Protein AF-A0A2U3K037-F1 (afdb_monomer_lite)

InterPro domains:
  IPR045385 Protein of unknown function DUF6526 [PF20136] (6-90)

Organism: NCBI:txid2042962

Secondary structure (DSSP, 8-state):
--------GGG-----HHIIIIIHHHHHHHHHHHHHHHHHS-SHHHHHHHHHHHHHHHHHHHHHHHHHHHHHHHHHHHHHHHHHHHHHHHHT-

Structure (mmCIF, N/CA/C/O backbone):
data_AF-A0A2U3K037-F1
#
_entry.id   AF-A0A2U3K037-F1
#
loop_
_atom_site.group_PDB
_atom_site.id
_atom_site.type_symbol
_atom_site.label_atom_id
_atom_site.label_alt_id
_atom_site.label_comp_id
_atom_site.label_asym_id
_atom_site.label_entity_id
_atom_site.label_seq_id
_atom_site.pdbx_PDB_ins_code
_atom_site.Cartn_x
_atom_site.Cartn_y
_atom_site.Cartn_z
_atom_site.occupancy
_atom_site.B_iso_or_equiv
_atom_site.auth_seq_id
_atom_site.auth_comp_id
_atom_site.auth_asym_id
_atom_site.auth_atom_id
_atom_site.pdbx_PDB_model_num
ATOM 1 N N . MET A 1 1 ? -34.042 4.416 12.263 1.00 40.94 1 MET A N 1
ATOM 2 C CA . MET A 1 1 ? -32.919 3.555 12.697 1.00 40.94 1 MET A CA 1
ATOM 3 C C . MET A 1 1 ? -32.277 3.014 11.434 1.00 40.94 1 MET A C 1
ATOM 5 O O . MET A 1 1 ? -33.017 2.563 10.574 1.00 40.94 1 MET A O 1
ATOM 9 N N . ALA A 1 2 ? -30.966 3.177 11.245 1.00 44.78 2 ALA A N 1
ATOM 10 C CA . ALA A 1 2 ? -30.306 2.713 10.025 1.00 44.78 2 ALA A CA 1
ATOM 11 C C . ALA A 1 2 ? -30.310 1.180 10.005 1.00 44.78 2 ALA A C 1
ATOM 13 O O . ALA A 1 2 ? -29.691 0.563 10.873 1.00 44.78 2 ALA A O 1
ATOM 14 N N . ASP A 1 3 ? -31.018 0.602 9.039 1.00 51.91 3 ASP A N 1
ATOM 15 C CA . ASP A 1 3 ? -31.063 -0.833 8.775 1.00 51.91 3 ASP A CA 1
ATOM 16 C C . ASP A 1 3 ? -29.667 -1.289 8.325 1.00 51.91 3 ASP A C 1
ATOM 18 O O . ASP A 1 3 ? -29.288 -1.216 7.155 1.00 51.91 3 ASP A O 1
ATOM 22 N N . ARG A 1 4 ? -28.823 -1.662 9.290 1.00 57.84 4 ARG A N 1
ATOM 23 C CA . ARG A 1 4 ? -27.532 -2.286 9.009 1.00 57.84 4 ARG A CA 1
ATOM 24 C C . ARG A 1 4 ? -27.813 -3.755 8.775 1.00 57.84 4 ARG A C 1
ATOM 26 O O . ARG A 1 4 ? -28.026 -4.492 9.735 1.00 57.84 4 ARG A O 1
ATOM 33 N N . ALA A 1 5 ? -27.825 -4.157 7.507 1.00 64.69 5 ALA A N 1
ATOM 34 C CA . ALA A 1 5 ? -27.865 -5.561 7.129 1.00 64.69 5 ALA A CA 1
ATOM 35 C C . ALA A 1 5 ? -26.898 -6.365 8.017 1.00 64.69 5 ALA A C 1
ATOM 37 O O . ALA A 1 5 ? -25.746 -5.965 8.209 1.00 64.69 5 ALA A O 1
ATOM 38 N N . SER A 1 6 ? -27.396 -7.461 8.594 1.00 66.06 6 SER A N 1
ATOM 39 C CA . SER A 1 6 ? -26.625 -8.338 9.476 1.00 66.06 6 SER A CA 1
ATOM 40 C C . SER A 1 6 ? -25.311 -8.736 8.799 1.00 66.06 6 SER A C 1
ATOM 42 O O . SER A 1 6 ? -25.314 -9.298 7.701 1.00 66.06 6 SER A O 1
ATOM 44 N N . GLN A 1 7 ? -24.180 -8.406 9.428 1.00 63.75 7 GLN A N 1
ATOM 45 C CA . GLN A 1 7 ? -22.859 -8.765 8.925 1.00 63.75 7 GLN A CA 1
ATOM 46 C C . GLN A 1 7 ? -22.708 -10.290 8.999 1.00 63.75 7 GLN A C 1
ATOM 48 O O . GLN A 1 7 ? -22.482 -10.850 10.069 1.00 63.75 7 GLN A O 1
ATOM 53 N N . ASN A 1 8 ? -22.820 -10.966 7.860 1.00 73.31 8 ASN A N 1
ATOM 54 C CA . ASN A 1 8 ? -22.586 -12.400 7.737 1.00 73.31 8 ASN A CA 1
ATOM 55 C C . ASN A 1 8 ? -21.186 -12.677 7.159 1.00 73.31 8 ASN A C 1
ATOM 57 O O . ASN A 1 8 ? -20.522 -11.785 6.626 1.00 73.31 8 ASN A O 1
ATOM 61 N N . LEU A 1 9 ? -20.723 -13.924 7.273 1.00 61.41 9 LEU A N 1
ATOM 62 C CA . LEU A 1 9 ? -19.394 -14.347 6.812 1.00 61.41 9 LEU A CA 1
ATOM 63 C C . LEU A 1 9 ? -19.180 -14.077 5.308 1.00 61.41 9 LEU A C 1
ATOM 65 O O . LEU A 1 9 ? -18.063 -13.802 4.884 1.00 61.41 9 LEU A O 1
ATOM 69 N N . SER A 1 10 ? -20.261 -14.076 4.520 1.00 60.44 10 SER A N 1
ATOM 70 C CA . SER A 1 10 ? -20.247 -13.767 3.086 1.00 60.44 10 SER A CA 1
ATOM 71 C C . SER A 1 10 ? -20.063 -12.284 2.751 1.00 60.44 10 SER A C 1
ATOM 73 O O . SER A 1 10 ? -19.633 -11.981 1.645 1.00 60.44 10 SER A O 1
ATOM 75 N N . ASN A 1 11 ? -20.362 -11.361 3.673 1.00 64.62 11 ASN A N 1
ATOM 76 C CA . ASN A 1 11 ? -20.294 -9.913 3.429 1.00 64.62 11 ASN A CA 1
ATOM 77 C C . ASN A 1 11 ? -19.227 -9.213 4.295 1.00 64.62 11 ASN A C 1
ATOM 79 O O . ASN A 1 11 ? -19.237 -7.994 4.456 1.00 64.62 11 ASN A O 1
ATOM 83 N N . HIS A 1 12 ? -18.309 -9.990 4.884 1.00 63.34 12 HIS A N 1
ATOM 84 C CA . HIS A 1 12 ? -17.254 -9.484 5.767 1.00 63.34 12 HIS A CA 1
ATOM 85 C C . HIS A 1 12 ? -16.115 -8.780 5.005 1.00 63.34 12 HIS A C 1
ATOM 87 O O . HIS A 1 12 ? -15.382 -7.974 5.579 1.00 63.34 12 HIS A O 1
ATOM 93 N N . THR A 1 13 ? -15.965 -9.049 3.704 1.00 67.69 13 THR A N 1
ATOM 94 C CA . THR A 1 13 ? -14.891 -8.478 2.886 1.00 67.69 13 THR A CA 1
ATOM 95 C C . THR A 1 13 ? -15.148 -7.002 2.605 1.00 67.69 13 THR A C 1
ATOM 97 O O . THR A 1 13 ? -15.865 -6.626 1.679 1.00 67.69 13 THR A O 1
ATOM 100 N N . ARG A 1 14 ? -14.527 -6.136 3.406 1.00 71.00 14 ARG A N 1
ATOM 101 C CA . ARG A 1 14 ? -14.578 -4.689 3.205 1.00 71.00 14 ARG A CA 1
ATOM 102 C C . ARG A 1 14 ? -13.570 -4.269 2.138 1.00 71.00 14 ARG A C 1
ATOM 104 O O . ARG A 1 14 ? -12.387 -4.085 2.426 1.00 71.00 14 ARG A O 1
ATOM 111 N N . LEU A 1 15 ? -14.049 -4.103 0.908 1.00 78.88 15 LEU A N 1
ATOM 112 C CA . LEU A 1 15 ? -13.256 -3.516 -0.167 1.00 78.88 15 LEU A CA 1
ATOM 113 C C . LEU A 1 15 ? -13.113 -2.009 0.065 1.00 78.88 15 LEU A C 1
ATOM 115 O O . LEU A 1 15 ? -14.093 -1.290 0.232 1.00 78.88 15 LEU A O 1
ATOM 119 N N . ASP A 1 16 ? -11.869 -1.547 0.086 1.00 81.56 16 ASP A N 1
ATOM 120 C CA . ASP A 1 16 ? -11.491 -0.134 0.155 1.00 81.56 16 ASP A CA 1
ATOM 121 C C . ASP A 1 16 ? -11.255 0.367 -1.281 1.00 81.56 16 ASP A C 1
ATOM 123 O O . ASP A 1 16 ? -10.244 -0.036 -1.871 1.00 81.56 16 ASP A O 1
ATOM 127 N N . PRO A 1 17 ? -12.176 1.143 -1.893 1.00 84.56 17 PRO A N 1
ATOM 128 C CA . PRO A 1 17 ? -12.155 1.361 -3.336 1.00 84.56 17 PRO A CA 1
ATOM 129 C C . PRO A 1 17 ? -10.890 2.056 -3.866 1.00 84.56 17 PRO A C 1
ATOM 131 O O . PRO A 1 17 ? -10.303 1.530 -4.814 1.00 84.56 17 PRO A O 1
ATOM 134 N N . PRO A 1 18 ? -10.389 3.153 -3.255 1.00 87.44 18 PRO A N 1
ATOM 135 C CA . PRO A 1 18 ? -9.116 3.759 -3.654 1.00 87.44 18 PRO A CA 1
ATOM 136 C C . PRO A 1 18 ? -7.936 2.786 -3.584 1.00 87.44 18 PRO A C 1
ATOM 138 O O . PRO A 1 18 ? -7.044 2.806 -4.430 1.00 87.44 18 PRO A O 1
ATOM 141 N N . PHE A 1 19 ? -7.922 1.896 -2.593 1.00 86.81 19 PHE A N 1
ATOM 142 C CA . PHE A 1 19 ? -6.843 0.928 -2.457 1.00 86.81 19 PHE A CA 1
ATOM 143 C C . PHE A 1 19 ? -6.926 -0.182 -3.511 1.00 86.81 19 PHE A C 1
ATOM 145 O O . PHE A 1 19 ? -5.951 -0.446 -4.212 1.00 86.81 19 PHE A O 1
ATOM 152 N N . HIS A 1 20 ? -8.090 -0.822 -3.637 1.00 87.81 20 HIS A N 1
ATOM 153 C CA . HIS A 1 20 ? -8.244 -2.037 -4.439 1.00 87.81 20 HIS A CA 1
ATOM 154 C C . HIS A 1 20 ? -8.403 -1.759 -5.931 1.00 87.81 20 HIS A C 1
ATOM 156 O O . HIS A 1 20 ? -7.924 -2.551 -6.737 1.00 87.81 20 HIS A O 1
ATOM 162 N N . PHE A 1 21 ? -9.036 -0.647 -6.305 1.00 90.25 21 PHE A N 1
ATOM 163 C CA . PHE A 1 21 ? -9.326 -0.333 -7.706 1.00 90.25 21 PHE A CA 1
ATOM 164 C C . PHE A 1 21 ? -8.394 0.719 -8.308 1.00 90.25 21 PHE A C 1
ATOM 166 O O . PHE A 1 21 ? -8.459 0.956 -9.510 1.00 90.25 21 PHE A O 1
ATOM 173 N N . PHE A 1 22 ? -7.506 1.325 -7.513 1.00 93.06 22 PHE A N 1
ATOM 174 C CA . PHE A 1 22 ? -6.536 2.297 -8.021 1.00 93.06 22 PHE A CA 1
ATOM 175 C C . PHE A 1 22 ? -5.103 1.974 -7.594 1.00 93.06 22 PHE A C 1
ATOM 177 O O . PHE A 1 22 ? -4.284 1.636 -8.446 1.00 93.06 22 PHE A O 1
ATOM 184 N N . ILE A 1 23 ? -4.796 1.996 -6.292 1.00 92.69 23 ILE A N 1
ATOM 185 C CA . ILE A 1 23 ? -3.416 1.809 -5.808 1.00 92.69 23 ILE A CA 1
ATOM 186 C C . ILE A 1 23 ? -2.868 0.434 -6.219 1.00 92.69 23 ILE A C 1
ATOM 188 O O . ILE A 1 23 ? -1.813 0.361 -6.846 1.00 92.69 23 ILE A O 1
ATOM 192 N N . LEU A 1 24 ? -3.583 -0.654 -5.916 1.00 91.69 24 LEU A N 1
ATOM 193 C CA . LEU A 1 24 ? -3.130 -2.008 -6.252 1.00 91.69 24 LEU A CA 1
ATOM 194 C C . LEU A 1 24 ? -2.903 -2.206 -7.768 1.00 91.69 24 LEU A C 1
ATOM 196 O O . LEU A 1 24 ? -1.805 -2.635 -8.132 1.00 91.69 24 LEU A O 1
ATOM 200 N N . PRO A 1 25 ? -3.855 -1.860 -8.662 1.00 94.50 25 PRO A N 1
ATOM 201 C CA . PRO A 1 25 ? -3.642 -1.952 -10.106 1.00 94.50 25 PRO A CA 1
ATOM 202 C C . PRO A 1 25 ? -2.461 -1.122 -10.611 1.00 94.50 25 PRO A C 1
ATOM 204 O O . PRO A 1 25 ? -1.662 -1.620 -11.402 1.00 94.50 25 PRO A O 1
ATOM 207 N N . VAL A 1 26 ? -2.303 0.120 -10.139 1.00 96.44 26 VAL A N 1
ATOM 208 C CA . VAL A 1 26 ? -1.198 0.997 -10.562 1.00 96.44 26 VAL A CA 1
ATOM 209 C C . VAL A 1 26 ? 0.154 0.396 -10.184 1.00 96.44 26 VAL A C 1
ATOM 211 O O . VAL A 1 26 ? 1.067 0.367 -11.013 1.00 96.44 26 VAL A O 1
ATOM 214 N N . PHE A 1 27 ? 0.288 -0.132 -8.965 1.00 95.31 27 PHE A N 1
ATOM 215 C CA . PHE A 1 27 ? 1.517 -0.798 -8.532 1.00 95.31 27 PHE A CA 1
ATOM 216 C C . PHE A 1 27 ? 1.787 -2.089 -9.312 1.00 95.31 27 PHE A C 1
ATOM 218 O O . PHE A 1 27 ? 2.934 -2.338 -9.684 1.00 95.31 27 PHE A O 1
ATOM 225 N N . ALA A 1 28 ? 0.751 -2.873 -9.620 1.00 95.12 28 ALA A N 1
ATOM 226 C CA . ALA A 1 28 ? 0.884 -4.082 -10.430 1.00 95.12 28 ALA A CA 1
ATOM 227 C C . ALA A 1 28 ? 1.366 -3.768 -11.856 1.00 95.12 28 ALA A C 1
ATOM 229 O O . ALA A 1 28 ? 2.337 -4.361 -12.325 1.00 95.12 28 ALA A O 1
ATOM 230 N N . ILE A 1 29 ? 0.748 -2.788 -12.523 1.00 97.38 29 ILE A N 1
ATOM 231 C CA . ILE A 1 29 ? 1.163 -2.336 -13.860 1.00 97.38 29 ILE A CA 1
ATOM 232 C C . ILE A 1 29 ? 2.601 -1.823 -13.820 1.00 97.38 29 ILE A C 1
ATOM 234 O O . ILE A 1 29 ? 3.420 -2.180 -14.663 1.00 97.38 29 ILE A O 1
ATOM 238 N N . SER A 1 30 ? 2.930 -1.015 -12.818 1.00 97.00 30 SER A N 1
ATOM 239 C CA . SER A 1 30 ? 4.257 -0.420 -12.705 1.00 97.00 30 SER A CA 1
ATOM 240 C C . SER A 1 30 ? 5.347 -1.473 -12.449 1.00 97.00 30 SER A C 1
ATOM 242 O O . SER A 1 30 ? 6.440 -1.344 -12.992 1.00 97.00 30 SER A O 1
ATOM 244 N N . LEU A 1 31 ? 5.053 -2.555 -11.714 1.00 95.75 31 LEU A N 1
ATOM 245 C CA . LEU A 1 31 ? 5.956 -3.706 -11.582 1.00 95.75 31 LEU A CA 1
ATOM 246 C C . LEU A 1 31 ? 6.198 -4.405 -12.930 1.00 95.75 31 LEU A C 1
ATOM 248 O O . LEU A 1 31 ? 7.330 -4.751 -13.256 1.00 95.75 31 LEU A O 1
ATOM 252 N N . ILE A 1 32 ? 5.153 -4.582 -13.744 1.00 97.19 32 ILE A N 1
ATOM 253 C CA . ILE A 1 32 ? 5.297 -5.152 -15.092 1.00 97.19 32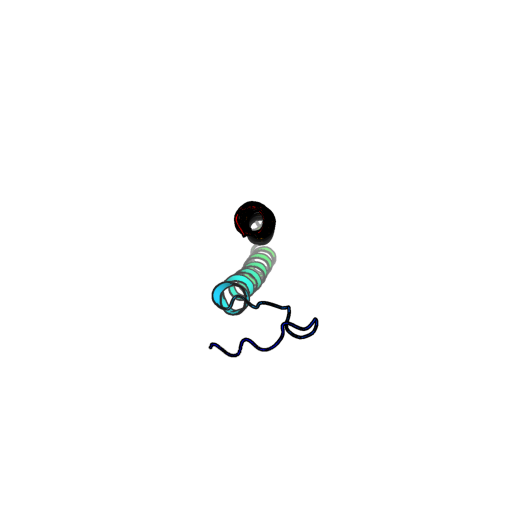 ILE A CA 1
ATOM 254 C C . ILE A 1 32 ? 6.180 -4.241 -15.956 1.00 97.19 32 ILE A C 1
ATOM 256 O O . ILE A 1 32 ? 7.088 -4.721 -16.633 1.00 97.19 32 ILE A O 1
ATOM 260 N N . VAL A 1 33 ? 5.961 -2.924 -15.903 1.00 97.12 33 VAL A N 1
ATOM 261 C CA . VAL A 1 33 ? 6.750 -1.943 -16.661 1.00 97.12 33 VAL A CA 1
ATOM 262 C C . VAL A 1 33 ? 8.227 -1.976 -16.263 1.00 97.12 33 VAL A C 1
ATOM 264 O O . VAL A 1 33 ? 9.081 -1.969 -17.151 1.00 97.12 33 VAL A O 1
ATOM 267 N N . THR A 1 34 ? 8.558 -2.054 -14.969 1.00 96.38 34 THR A N 1
ATOM 268 C CA . THR A 1 34 ? 9.964 -2.117 -14.526 1.00 96.38 34 THR A CA 1
ATOM 269 C C . THR A 1 34 ? 10.643 -3.419 -14.948 1.00 96.38 34 THR A C 1
ATOM 271 O O . THR A 1 34 ? 11.796 -3.383 -15.379 1.00 96.38 34 THR A O 1
ATOM 274 N N . ILE A 1 35 ? 9.929 -4.550 -14.933 1.00 95.75 35 ILE A N 1
ATOM 275 C CA . ILE A 1 35 ? 10.439 -5.833 -15.447 1.00 95.75 35 ILE A CA 1
ATOM 276 C C . ILE A 1 35 ? 10.689 -5.755 -16.958 1.00 95.75 35 ILE A C 1
ATOM 278 O O . ILE A 1 35 ? 11.772 -6.108 -17.426 1.00 95.75 35 ILE A O 1
ATOM 282 N N . VAL A 1 36 ? 9.726 -5.250 -17.735 1.00 96.94 36 VAL A N 1
ATOM 283 C CA . VAL A 1 36 ? 9.889 -5.069 -19.188 1.00 96.94 36 VAL A CA 1
ATOM 284 C C . VAL A 1 36 ? 11.059 -4.131 -19.489 1.00 96.94 36 VAL A C 1
ATOM 286 O O . VAL A 1 36 ? 11.822 -4.377 -20.424 1.00 96.94 36 VAL A O 1
ATOM 289 N N . HIS A 1 37 ? 11.232 -3.073 -18.695 1.00 96.06 37 HIS A N 1
ATOM 290 C CA . HIS A 1 37 ? 12.351 -2.148 -18.831 1.00 96.06 37 HIS A CA 1
ATOM 291 C C . HIS A 1 37 ? 13.700 -2.833 -18.577 1.00 96.06 37 HIS A C 1
ATOM 293 O O . HIS A 1 37 ? 14.619 -2.654 -19.374 1.00 96.06 37 HIS A O 1
ATOM 299 N N . LEU A 1 38 ? 13.800 -3.670 -17.539 1.00 95.75 38 LEU A N 1
ATOM 300 C CA . LEU A 1 38 ? 14.991 -4.470 -17.250 1.00 95.75 38 LEU A CA 1
ATOM 301 C C . LEU A 1 38 ? 15.335 -5.432 -18.394 1.00 95.75 38 LEU A C 1
ATOM 303 O O . LEU A 1 38 ? 16.492 -5.501 -18.797 1.00 95.75 38 LEU A O 1
ATOM 307 N N . VAL A 1 39 ? 14.342 -6.126 -18.956 1.00 96.44 39 VAL A N 1
ATOM 308 C CA . VAL A 1 39 ? 14.562 -7.067 -20.070 1.00 96.44 39 VAL A CA 1
ATOM 309 C C . VAL A 1 39 ? 14.991 -6.339 -21.347 1.00 96.44 39 VAL A C 1
ATOM 311 O O . VAL A 1 39 ? 15.882 -6.801 -22.052 1.00 96.44 39 VAL A O 1
ATOM 314 N N . ARG A 1 40 ? 14.381 -5.187 -21.659 1.00 96.12 40 ARG A N 1
ATOM 315 C CA . ARG A 1 40 ? 14.704 -4.417 -22.874 1.00 96.12 40 ARG A CA 1
ATOM 316 C C . ARG A 1 40 ? 16.011 -3.635 -22.768 1.00 96.12 40 ARG A C 1
ATOM 318 O O . ARG A 1 40 ? 16.639 -3.374 -23.790 1.00 96.12 40 ARG A O 1
ATOM 325 N N . ARG A 1 41 ? 16.380 -3.192 -21.566 1.00 93.12 41 ARG A N 1
ATOM 326 C CA . ARG A 1 41 ? 17.591 -2.410 -21.286 1.00 93.12 41 ARG A CA 1
ATOM 327 C C . ARG A 1 41 ? 18.222 -2.902 -19.981 1.00 93.12 41 ARG A C 1
ATOM 329 O O . ARG A 1 41 ? 18.024 -2.281 -18.929 1.00 93.12 41 ARG A O 1
ATOM 336 N N . PRO A 1 42 ? 18.965 -4.020 -20.030 1.00 92.25 42 PRO A N 1
ATOM 337 C CA . PRO A 1 42 ? 19.613 -4.551 -18.845 1.00 92.25 42 PRO A CA 1
ATOM 338 C C . PRO A 1 42 ? 20.676 -3.571 -18.346 1.00 92.25 42 PRO A C 1
ATOM 340 O O . PRO A 1 42 ? 21.512 -3.085 -19.105 1.00 92.25 42 PRO A O 1
ATOM 343 N N . GLY A 1 43 ? 20.622 -3.263 -17.055 1.00 95.94 43 GLY A N 1
ATOM 344 C CA . GLY A 1 43 ? 21.555 -2.362 -16.399 1.00 95.94 43 GLY A CA 1
ATOM 345 C C . GLY A 1 43 ? 21.308 -2.306 -14.897 1.00 95.94 43 GLY A C 1
ATOM 346 O O . GLY A 1 43 ? 20.247 -2.694 -14.408 1.00 95.94 43 GLY A O 1
ATOM 347 N N . LEU A 1 44 ? 22.286 -1.794 -14.150 1.00 95.56 44 LEU A N 1
ATOM 348 C CA . LEU A 1 44 ? 22.177 -1.685 -12.691 1.00 95.56 44 LEU A CA 1
ATOM 349 C C . LEU A 1 44 ? 20.973 -0.834 -12.269 1.00 95.56 44 LEU A C 1
ATOM 351 O O . LEU A 1 44 ? 20.266 -1.185 -11.329 1.00 95.56 44 LEU A O 1
ATOM 355 N N . HIS A 1 45 ? 20.698 0.249 -13.000 1.00 94.88 45 HIS A N 1
ATOM 356 C CA . HIS A 1 45 ? 19.552 1.111 -12.728 1.00 94.88 45 HIS A CA 1
ATOM 357 C C . HIS A 1 45 ? 18.213 0.385 -12.925 1.00 94.88 45 HIS A C 1
ATOM 359 O O . HIS A 1 45 ? 17.349 0.447 -12.054 1.00 94.88 45 HIS A O 1
ATOM 365 N N . SER A 1 46 ? 18.040 -0.342 -14.034 1.00 94.31 46 SER A N 1
ATOM 366 C CA . SER A 1 46 ? 16.794 -1.062 -14.307 1.00 94.31 46 SER A CA 1
ATOM 367 C C . SER A 1 46 ? 16.583 -2.233 -13.344 1.00 94.31 46 SER A C 1
ATOM 369 O O . SER A 1 46 ? 15.456 -2.470 -12.914 1.00 94.31 46 SER A O 1
ATOM 371 N N . ALA A 1 47 ? 17.659 -2.897 -12.913 1.00 94.81 47 ALA A N 1
ATOM 372 C CA . ALA A 1 47 ? 17.594 -3.919 -11.870 1.00 94.81 47 ALA A CA 1
ATOM 373 C C . ALA A 1 47 ? 17.188 -3.311 -10.517 1.00 94.81 47 ALA A C 1
ATOM 375 O O . ALA A 1 47 ? 16.321 -3.847 -9.824 1.00 94.81 47 ALA A O 1
ATOM 376 N N . TRP A 1 48 ? 17.753 -2.151 -10.170 1.00 97.00 48 TRP A N 1
ATOM 377 C CA . TRP A 1 48 ? 17.407 -1.432 -8.947 1.00 97.00 48 TRP A CA 1
ATOM 378 C C . TRP A 1 48 ? 15.943 -0.982 -8.919 1.00 97.00 48 TRP A C 1
ATOM 380 O O . TRP A 1 48 ? 15.297 -1.088 -7.879 1.00 97.00 48 TRP A O 1
ATOM 390 N N . LEU A 1 49 ? 15.381 -0.550 -10.054 1.00 95.94 49 LEU A N 1
ATOM 391 C CA . LEU A 1 49 ? 13.959 -0.196 -10.153 1.00 95.94 49 LEU A CA 1
ATOM 392 C C . LEU A 1 49 ? 13.035 -1.371 -9.809 1.00 95.94 49 LEU A C 1
ATOM 394 O O . LEU A 1 49 ? 12.016 -1.172 -9.149 1.00 95.94 49 LEU A O 1
ATOM 398 N N . VAL A 1 50 ? 13.385 -2.595 -10.213 1.00 95.62 50 VAL A N 1
ATOM 399 C CA . VAL A 1 50 ? 12.610 -3.795 -9.858 1.00 95.62 50 VAL A CA 1
ATOM 400 C C . VAL A 1 50 ? 12.689 -4.061 -8.354 1.00 95.62 50 VAL A C 1
ATOM 402 O O . VAL A 1 50 ? 11.654 -4.247 -7.716 1.00 95.62 50 VAL A O 1
ATOM 405 N N . VAL A 1 51 ? 13.890 -4.012 -7.767 1.00 97.06 51 VAL A N 1
ATOM 406 C CA . VAL A 1 51 ? 14.089 -4.192 -6.315 1.00 97.06 51 VAL A CA 1
ATOM 407 C C . VAL A 1 51 ? 13.310 -3.146 -5.518 1.00 97.06 51 VAL A C 1
ATOM 409 O O . VAL A 1 51 ? 12.578 -3.490 -4.588 1.00 97.06 51 VAL A O 1
ATOM 412 N N . PHE A 1 52 ? 13.419 -1.878 -5.914 1.00 97.31 52 PHE A N 1
ATOM 413 C CA . PHE A 1 52 ? 12.669 -0.782 -5.313 1.00 97.31 52 PHE A CA 1
ATOM 414 C C . PHE A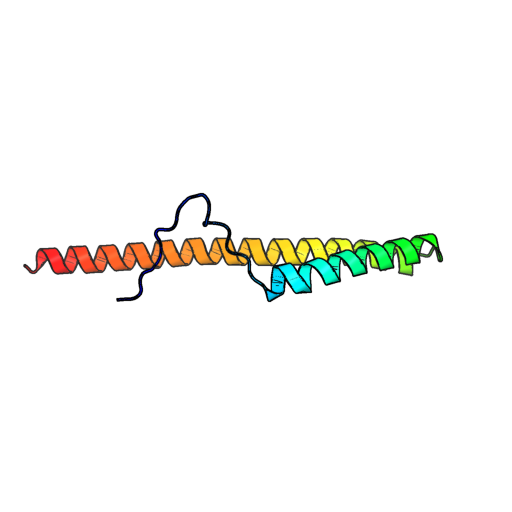 1 52 ? 11.163 -1.036 -5.388 1.00 97.31 52 PHE A C 1
ATOM 416 O O . PHE A 1 52 ? 10.457 -0.848 -4.398 1.00 97.31 52 PHE A O 1
ATOM 423 N N . MET A 1 53 ? 10.666 -1.521 -6.528 1.00 96.88 53 MET A N 1
ATOM 424 C CA . MET A 1 53 ? 9.237 -1.748 -6.693 1.00 96.88 53 MET A CA 1
ATOM 425 C C . MET A 1 53 ? 8.713 -2.917 -5.856 1.00 96.88 53 MET A C 1
ATOM 427 O O . MET A 1 53 ? 7.632 -2.825 -5.274 1.00 96.88 53 MET A O 1
ATOM 431 N N . VAL A 1 54 ? 9.503 -3.981 -5.708 1.00 95.62 54 VAL A N 1
ATOM 432 C CA . VAL A 1 54 ? 9.198 -5.077 -4.776 1.00 95.62 54 VAL A CA 1
ATOM 433 C C . VAL A 1 54 ? 9.146 -4.564 -3.334 1.00 95.62 54 VAL A C 1
ATOM 435 O O . VAL A 1 54 ? 8.202 -4.874 -2.603 1.00 95.62 54 VAL A O 1
ATOM 438 N N . ALA A 1 55 ? 10.111 -3.732 -2.927 1.00 97.31 55 A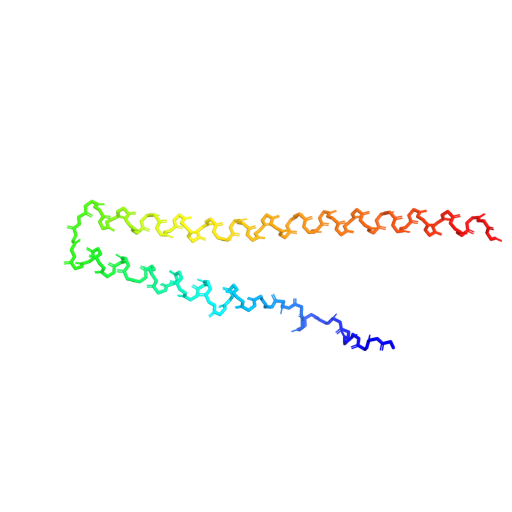LA A N 1
ATOM 439 C CA . ALA A 1 55 ? 10.120 -3.123 -1.599 1.00 97.31 55 ALA A CA 1
ATOM 440 C C . ALA A 1 55 ? 8.901 -2.210 -1.373 1.00 97.31 55 ALA A C 1
ATOM 442 O O . ALA A 1 55 ? 8.282 -2.261 -0.309 1.00 97.31 55 ALA A O 1
ATOM 443 N N . ALA A 1 56 ? 8.510 -1.423 -2.379 1.00 96.19 56 ALA A N 1
ATOM 444 C CA . ALA A 1 56 ? 7.340 -0.554 -2.309 1.00 96.19 56 ALA A CA 1
ATOM 445 C C . ALA A 1 56 ? 6.036 -1.356 -2.154 1.00 96.19 56 ALA A C 1
ATOM 447 O O . ALA A 1 56 ? 5.213 -1.036 -1.295 1.00 96.19 56 ALA A O 1
ATOM 448 N N . ILE A 1 57 ? 5.873 -2.450 -2.906 1.00 94.19 57 ILE A N 1
ATOM 449 C CA . ILE A 1 57 ? 4.727 -3.360 -2.761 1.00 94.19 57 ILE A CA 1
ATOM 450 C C . ILE A 1 57 ? 4.690 -3.957 -1.349 1.00 94.19 57 ILE A C 1
ATOM 452 O O . ILE A 1 57 ? 3.650 -3.917 -0.687 1.00 94.19 57 ILE A O 1
ATOM 456 N N . ALA A 1 58 ? 5.822 -4.454 -0.843 1.00 95.44 58 ALA A N 1
ATOM 457 C CA . ALA A 1 58 ? 5.906 -4.982 0.517 1.00 95.44 58 ALA A CA 1
ATOM 458 C C . ALA A 1 58 ? 5.521 -3.925 1.572 1.00 95.44 58 ALA A C 1
ATOM 460 O O . ALA A 1 58 ? 4.782 -4.228 2.513 1.00 95.44 58 ALA A O 1
ATOM 461 N N . ALA A 1 59 ? 5.962 -2.676 1.397 1.00 95.31 59 ALA A N 1
ATOM 462 C CA . ALA A 1 59 ? 5.617 -1.569 2.285 1.00 95.31 59 ALA A CA 1
ATOM 463 C C . ALA A 1 59 ? 4.104 -1.297 2.311 1.00 95.31 59 ALA A C 1
ATOM 465 O O . ALA A 1 59 ? 3.531 -1.167 3.394 1.00 95.31 59 ALA A O 1
ATOM 466 N N . ILE A 1 60 ? 3.435 -1.292 1.152 1.00 92.12 60 ILE A N 1
ATOM 467 C CA . ILE A 1 60 ? 1.980 -1.091 1.049 1.00 92.12 60 ILE A CA 1
ATOM 468 C C . ILE A 1 60 ? 1.218 -2.134 1.872 1.00 92.12 60 ILE A C 1
ATOM 470 O O . ILE A 1 60 ? 0.346 -1.784 2.674 1.00 92.12 60 ILE A O 1
ATOM 474 N N . PHE A 1 61 ? 1.574 -3.413 1.734 1.00 90.88 61 PHE A N 1
ATOM 475 C CA . PHE A 1 61 ? 0.944 -4.478 2.515 1.00 90.88 61 PHE A CA 1
ATOM 476 C C . PHE A 1 61 ? 1.226 -4.337 4.015 1.00 90.88 61 PHE A C 1
ATOM 478 O O . PHE A 1 61 ? 0.317 -4.473 4.837 1.00 90.88 61 PHE A O 1
ATOM 485 N N . LYS A 1 62 ? 2.465 -4.008 4.396 1.00 93.25 62 LYS A N 1
ATOM 486 C CA . LYS A 1 62 ? 2.847 -3.816 5.803 1.00 93.25 62 LYS A CA 1
ATOM 487 C C . LYS A 1 62 ? 2.092 -2.663 6.461 1.00 93.25 62 LYS A C 1
ATOM 489 O O . LYS A 1 62 ? 1.622 -2.832 7.585 1.00 93.25 62 LYS A O 1
ATOM 494 N N . ILE A 1 63 ? 1.922 -1.538 5.766 1.00 92.50 63 ILE A N 1
ATOM 495 C CA . ILE A 1 63 ? 1.153 -0.386 6.258 1.00 92.50 63 ILE A CA 1
ATOM 496 C C . ILE A 1 63 ? -0.294 -0.797 6.552 1.00 92.50 63 ILE A C 1
ATOM 498 O O . ILE A 1 63 ? -0.816 -0.489 7.624 1.00 92.50 63 ILE A O 1
ATOM 502 N N . ARG A 1 64 ? -0.929 -1.562 5.653 1.00 89.25 64 ARG A N 1
ATOM 503 C CA . ARG A 1 64 ? -2.297 -2.065 5.865 1.00 89.25 64 ARG A CA 1
ATOM 504 C C . ARG A 1 64 ? -2.391 -3.000 7.068 1.00 89.25 64 ARG A C 1
ATOM 506 O O . ARG A 1 64 ? -3.287 -2.836 7.890 1.00 89.25 64 ARG A O 1
ATOM 513 N N . LEU A 1 65 ? -1.450 -3.932 7.218 1.00 90.50 65 LEU A N 1
ATOM 514 C CA . LEU A 1 65 ? -1.414 -4.841 8.370 1.00 90.50 65 LEU A CA 1
ATOM 515 C C . LEU A 1 65 ? -1.243 -4.093 9.698 1.00 90.50 65 LEU A C 1
ATOM 517 O O . LEU A 1 65 ? -1.847 -4.465 10.704 1.00 90.50 65 LEU A O 1
ATOM 521 N N . TYR A 1 66 ? -0.433 -3.034 9.719 1.00 92.00 66 TYR A N 1
ATOM 522 C CA . TYR A 1 66 ? -0.261 -2.205 10.910 1.00 92.00 66 TYR A CA 1
ATOM 523 C C . TYR A 1 66 ? -1.525 -1.415 11.244 1.00 92.00 66 TYR A C 1
ATOM 525 O O . TYR A 1 66 ? -1.925 -1.402 12.407 1.00 92.00 66 TYR A O 1
ATOM 533 N N . ALA A 1 67 ? -2.192 -0.839 10.240 1.00 90.06 67 ALA A N 1
ATOM 534 C CA . ALA A 1 67 ? -3.465 -0.153 10.432 1.00 90.06 67 ALA A CA 1
ATOM 535 C C . ALA A 1 67 ? -4.537 -1.093 11.009 1.00 90.06 67 ALA A C 1
ATOM 537 O O . ALA A 1 67 ? -5.184 -0.736 11.989 1.00 90.06 67 ALA A O 1
ATOM 538 N N . LEU A 1 68 ? -4.667 -2.313 10.472 1.00 89.06 68 LEU A N 1
ATOM 539 C CA . LEU A 1 68 ? -5.605 -3.322 10.985 1.00 89.06 68 LEU A CA 1
ATOM 540 C C . LEU A 1 68 ? -5.297 -3.698 12.441 1.00 89.06 68 LEU A C 1
ATOM 542 O O . LEU A 1 68 ? -6.175 -3.655 13.295 1.00 89.06 68 LEU A O 1
ATOM 546 N N . ARG A 1 69 ? -4.025 -3.956 12.767 1.00 91.69 69 ARG A N 1
ATOM 547 C CA . ARG A 1 69 ? -3.620 -4.279 14.144 1.00 91.69 69 ARG A CA 1
ATOM 548 C C . ARG A 1 69 ? -3.911 -3.141 15.130 1.00 91.69 69 ARG A C 1
ATOM 550 O O . ARG A 1 69 ? -4.212 -3.410 16.292 1.00 91.69 69 ARG A O 1
ATOM 557 N N . VAL A 1 70 ? -3.773 -1.884 14.708 1.00 94.25 70 VAL A N 1
ATOM 558 C CA . VAL A 1 70 ? -4.134 -0.726 15.541 1.00 94.25 70 VAL A CA 1
ATOM 559 C C . VAL A 1 70 ? -5.650 -0.645 15.713 1.00 94.25 70 VAL A C 1
ATOM 561 O O . VAL A 1 70 ? -6.100 -0.468 16.842 1.00 94.25 70 VAL A O 1
ATOM 564 N N . GLN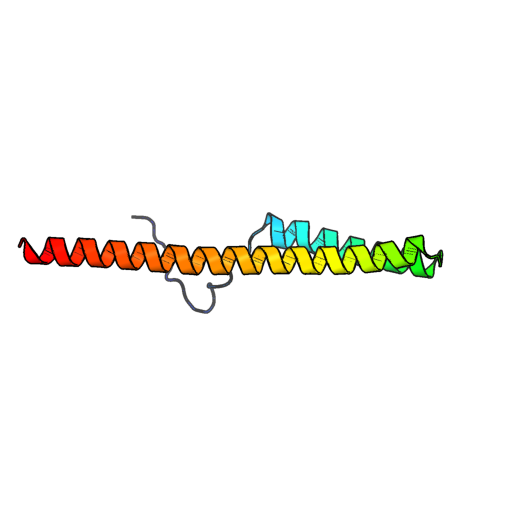 A 1 71 ? -6.428 -0.849 14.645 1.00 91.19 71 GLN A N 1
ATOM 565 C CA . GLN A 1 71 ? -7.893 -0.884 14.713 1.00 91.19 71 GLN A CA 1
ATOM 566 C C . GLN A 1 71 ? -8.385 -1.936 15.716 1.00 91.19 71 GLN A C 1
ATOM 568 O O . GLN A 1 71 ? -9.157 -1.597 16.607 1.00 91.19 71 GLN A O 1
ATOM 573 N N . ASP A 1 72 ? -7.859 -3.162 15.670 1.00 93.62 72 ASP A N 1
ATOM 574 C CA . ASP A 1 72 ? -8.242 -4.234 16.603 1.00 93.62 72 ASP A CA 1
ATOM 575 C C . ASP A 1 72 ? -7.969 -3.873 18.071 1.00 93.62 72 ASP A C 1
ATOM 577 O O . ASP A 1 72 ? -8.730 -4.217 18.980 1.00 93.62 72 ASP A O 1
ATOM 581 N N . ARG A 1 73 ? -6.851 -3.182 18.325 1.00 94.00 73 ARG A N 1
ATOM 582 C CA . ARG A 1 73 ? -6.492 -2.721 19.672 1.00 94.00 73 ARG A CA 1
ATOM 583 C C . ARG A 1 73 ? -7.443 -1.631 20.150 1.00 94.00 73 ARG A C 1
ATOM 585 O O . ARG A 1 73 ? -7.878 -1.695 21.296 1.00 94.00 73 ARG A O 1
ATOM 592 N N . VAL A 1 74 ? -7.769 -0.670 19.288 1.00 96.12 74 VAL A N 1
ATOM 593 C CA . VAL A 1 74 ? -8.698 0.422 19.602 1.00 96.12 74 VAL A CA 1
ATOM 594 C C . VAL A 1 74 ? -10.098 -0.124 19.874 1.00 96.12 74 VAL A C 1
ATOM 596 O O . VAL A 1 74 ? -10.647 0.170 20.930 1.00 96.12 74 VAL A O 1
ATOM 599 N N . ILE A 1 75 ? -10.618 -1.013 19.022 1.00 94.12 75 ILE A N 1
ATOM 600 C CA . ILE A 1 75 ? -11.938 -1.642 19.209 1.00 94.12 75 ILE A CA 1
ATOM 601 C C . ILE A 1 75 ? -12.011 -2.349 20.567 1.00 94.12 75 ILE A C 1
ATOM 603 O O . ILE A 1 75 ? -12.938 -2.127 21.342 1.00 94.12 75 ILE A O 1
ATOM 607 N N . ARG A 1 76 ? -10.988 -3.136 20.921 1.00 95.31 76 ARG A N 1
ATOM 608 C CA . ARG A 1 76 ? -10.940 -3.824 22.220 1.00 95.31 76 ARG A CA 1
ATOM 609 C C . ARG A 1 76 ? -10.930 -2.854 23.404 1.00 95.31 76 ARG A C 1
ATOM 611 O O . ARG A 1 76 ? -11.489 -3.165 24.456 1.00 95.31 76 ARG A O 1
ATOM 618 N N . LEU A 1 77 ? -10.255 -1.712 23.275 1.00 96.06 77 LEU A N 1
ATOM 619 C CA . LEU A 1 77 ? -10.233 -0.681 24.315 1.00 96.06 77 LEU A CA 1
ATOM 620 C C . LEU A 1 77 ? -11.599 0.002 24.446 1.00 96.06 77 LEU A C 1
ATOM 622 O O . LEU A 1 77 ? -12.091 0.145 25.564 1.00 96.06 77 LEU A O 1
ATOM 626 N N . GLU A 1 78 ? -12.235 0.348 23.327 1.00 96.06 78 GLU A N 1
ATOM 627 C CA . GLU A 1 78 ? -13.585 0.918 23.295 1.00 96.06 78 GLU A CA 1
ATOM 628 C C . GLU A 1 78 ? -14.615 -0.029 23.928 1.00 96.06 78 GLU A C 1
ATOM 630 O O . GLU A 1 78 ? -15.412 0.390 24.770 1.00 96.06 78 GLU A O 1
ATOM 635 N N . GLU A 1 79 ? -14.560 -1.324 23.607 1.00 95.56 79 GLU A N 1
ATOM 636 C CA . GLU A 1 79 ? -15.434 -2.342 24.200 1.00 95.56 79 GLU A CA 1
ATOM 637 C C . GLU A 1 79 ? -15.223 -2.480 25.713 1.00 95.56 79 GLU A C 1
ATOM 639 O O . GLU A 1 79 ? -16.194 -2.513 26.473 1.00 95.56 79 GLU A O 1
ATOM 644 N N . ARG A 1 80 ? -13.967 -2.501 26.181 1.00 94.81 80 ARG A N 1
ATOM 645 C CA . ARG A 1 80 ? -13.648 -2.543 27.620 1.00 94.81 80 ARG A CA 1
ATOM 646 C C . ARG A 1 80 ? -14.203 -1.327 28.364 1.00 94.81 80 ARG A C 1
ATOM 648 O O . ARG A 1 80 ? -14.802 -1.494 29.427 1.00 94.81 80 ARG A O 1
ATOM 655 N N . LEU A 1 81 ? -14.051 -0.125 27.807 1.00 95.25 81 LEU A N 1
ATOM 656 C CA . LEU A 1 81 ? -14.593 1.109 28.389 1.00 95.25 81 LEU A CA 1
ATOM 657 C C . LEU A 1 81 ? -16.126 1.108 28.410 1.00 95.25 81 LEU A C 1
ATOM 659 O O . LEU A 1 81 ? -16.744 1.516 29.401 1.00 95.25 81 LEU A O 1
ATOM 663 N N . ARG A 1 82 ? -16.753 0.600 27.344 1.00 93.44 82 ARG A N 1
ATOM 664 C CA . ARG A 1 82 ? -18.207 0.437 27.270 1.00 93.44 82 ARG A CA 1
ATOM 665 C C . ARG A 1 82 ? -18.712 -0.518 28.350 1.00 93.44 82 ARG A C 1
ATOM 667 O O . ARG A 1 82 ? -19.659 -0.170 29.052 1.00 93.44 82 ARG A O 1
ATOM 674 N N . PHE A 1 83 ? -18.077 -1.677 28.532 1.00 94.62 83 PHE A N 1
ATOM 675 C CA . PHE A 1 83 ? -18.457 -2.620 29.589 1.00 94.62 83 PHE A CA 1
ATOM 676 C C . PHE A 1 83 ? -18.263 -2.041 30.988 1.00 94.62 83 PHE A C 1
ATOM 678 O O . PHE A 1 83 ? -19.166 -2.168 31.812 1.00 94.62 83 PHE A O 1
ATOM 685 N N . ALA A 1 84 ? -17.151 -1.347 31.245 1.00 93.12 84 ALA A N 1
ATOM 686 C CA . ALA A 1 84 ? -16.928 -0.678 32.526 1.00 93.12 84 ALA A CA 1
ATOM 687 C C . ALA A 1 84 ? -18.047 0.335 32.838 1.00 93.12 84 ALA A C 1
ATOM 689 O O . ALA A 1 84 ? -18.597 0.343 33.937 1.00 93.12 84 ALA A O 1
ATOM 690 N N . THR A 1 85 ? -18.457 1.128 31.843 1.00 91.81 85 THR A N 1
ATOM 691 C CA . THR A 1 85 ? -19.524 2.129 32.000 1.00 91.81 85 THR A CA 1
ATOM 692 C C . THR A 1 85 ? -20.898 1.485 32.217 1.00 91.81 85 THR A C 1
ATOM 694 O O . THR A 1 85 ? -21.675 1.938 33.059 1.00 91.81 85 THR A O 1
ATOM 697 N N . LEU A 1 86 ? -21.217 0.418 31.476 1.00 91.06 86 LEU A N 1
ATOM 698 C CA . LEU A 1 86 ? -22.498 -0.285 31.596 1.00 91.06 86 LEU A CA 1
ATOM 699 C C . LEU A 1 86 ? -22.632 -1.035 32.928 1.00 91.06 86 LEU A C 1
ATOM 701 O O . LEU A 1 86 ? -23.702 -0.996 33.534 1.00 91.06 86 LEU A O 1
ATOM 705 N N . LEU A 1 87 ? -21.560 -1.674 33.408 1.00 88.19 87 LEU A N 1
ATOM 706 C CA . LEU A 1 87 ? -21.555 -2.365 34.701 1.00 88.19 87 LEU A CA 1
ATOM 707 C C . LEU A 1 87 ? -21.750 -1.387 35.865 1.00 88.19 87 LEU A C 1
ATOM 709 O O . LEU A 1 87 ? -22.585 -1.637 36.732 1.00 88.19 87 LEU A O 1
ATOM 713 N N . VAL A 1 88 ? -21.067 -0.237 35.839 1.00 82.56 88 VAL A N 1
ATOM 714 C CA . VAL A 1 88 ? -21.248 0.824 36.846 1.00 82.56 88 VAL A CA 1
ATOM 715 C C . VAL A 1 88 ? -22.669 1.393 36.816 1.00 82.56 88 VAL A C 1
ATOM 717 O O . VAL A 1 88 ? -23.265 1.615 37.867 1.00 82.56 88 VAL A O 1
ATOM 720 N N . ARG A 1 89 ? -23.251 1.607 35.626 1.00 77.12 89 ARG A N 1
ATOM 721 C CA . ARG A 1 89 ? -24.643 2.074 35.497 1.00 77.12 89 ARG A CA 1
ATOM 722 C C . ARG A 1 89 ? -25.638 1.067 36.082 1.00 77.12 89 ARG A C 1
ATOM 724 O O . ARG A 1 89 ? -26.611 1.489 36.693 1.00 77.12 89 ARG A O 1
ATOM 731 N N . ARG A 1 90 ? -25.395 -0.238 35.917 1.00 72.19 90 ARG A N 1
ATOM 732 C CA . ARG A 1 90 ? -26.267 -1.295 36.450 1.00 72.19 90 ARG A CA 1
ATOM 733 C C . ARG A 1 90 ? -26.240 -1.379 37.978 1.00 72.19 90 ARG A C 1
ATOM 735 O O . ARG A 1 90 ? -27.260 -1.709 38.549 1.00 72.19 90 ARG A O 1
ATOM 742 N N . GLN A 1 91 ? -25.118 -1.073 38.632 1.00 64.31 91 GLN A N 1
ATOM 743 C CA . GLN A 1 91 ? -25.032 -1.055 40.103 1.0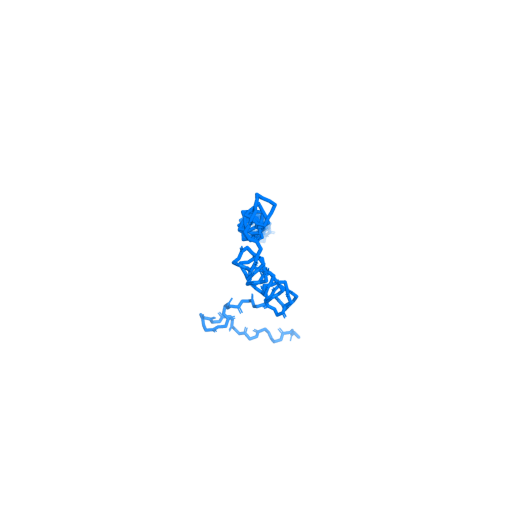0 64.31 91 GLN A CA 1
ATOM 744 C C . GLN A 1 91 ? -25.748 0.136 40.764 1.00 64.31 91 GLN A C 1
ATOM 746 O O . GLN A 1 91 ? -25.921 0.133 41.977 1.00 64.31 91 GLN A O 1
ATOM 751 N N . LYS A 1 92 ? -26.119 1.170 39.997 1.00 60.00 92 LYS A N 1
ATOM 752 C CA . LYS A 1 92 ? -26.835 2.357 40.498 1.00 60.00 92 LYS A CA 1
ATOM 753 C C . LYS A 1 92 ? -28.362 2.276 40.332 1.00 60.00 92 LYS A C 1
ATOM 755 O O . LYS A 1 92 ? -29.037 3.250 40.652 1.00 60.00 92 LYS A O 1
ATOM 760 N N . LEU A 1 93 ? -28.874 1.163 39.803 1.00 53.72 93 LEU A N 1
ATOM 761 C CA . LEU A 1 93 ? -30.296 0.820 39.694 1.00 53.72 93 LEU A CA 1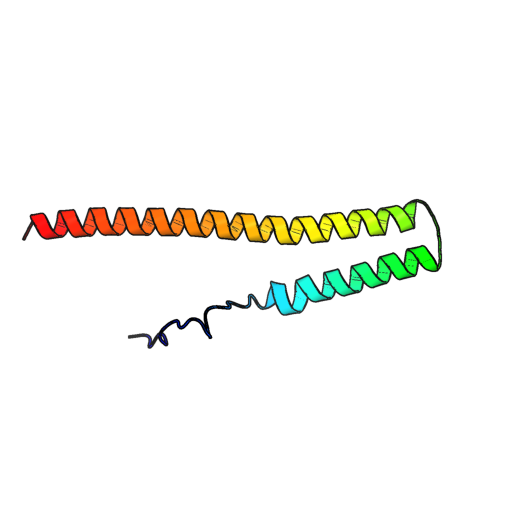
ATOM 762 C C . LEU A 1 93 ? -30.601 -0.317 40.669 1.00 53.72 93 LEU A C 1
ATOM 764 O O . LEU A 1 93 ? -31.707 -0.290 41.242 1.00 53.72 93 LEU A O 1
#

pLDDT: mean 86.99, std 13.7, range [40.94, 97.38]

Radius of gyration: 22.57 Å; chains: 1; bounding box: 55×18×63 Å

Sequence (93 aa):
MADRASQNLSNHTRLDPPFHFFILPVFAISLIVTIVHLVRRPGLHSAWLVVFMVAAIAAIFKIRLYALRVQDRVIRLEERLRFATLLVRRQKL

Foldseek 3Di:
DPPDPPDDPVNVDDDDCCVPVPVVVVLVVQLVVLVVCCVVDPDPVSVVSNVVSVVVVVVVVVVVVVVVVVVVVVVVVVVVVVVVVVVVVVVVD